Protein AF-A0A2E7UP61-F1 (afdb_monomer_lite)

pLDDT: mean 84.44, std 15.93, range [41.06, 97.19]

Sequence (171 aa):
MSDNSVEDAVLLALTLLEEGDAEAALGRLVELSALHAGNADLADAWAALGDSGSARASFGKAVLTALIPVARGWPDPRGRSTLMMALAELEVTHREVSWAAHWLKGALAADPADPRPWDLLELMLDVHPSLPVGRDTKKLLREIRQAKGELPIKDDDFSGFTMDSWSAEDS

Structure (mmCIF, N/CA/C/O backbone):
data_AF-A0A2E7UP61-F1
#
_entry.id   AF-A0A2E7UP61-F1
#
loop_
_atom_site.group_PDB
_atom_site.id
_atom_site.type_symbol
_atom_site.label_atom_id
_atom_site.label_alt_id
_atom_site.label_comp_id
_atom_site.label_asym_id
_atom_site.label_entity_id
_atom_site.label_seq_id
_atom_site.pdbx_PDB_ins_code
_atom_site.Cartn_x
_atom_site.Cartn_y
_atom_site.Cartn_z
_atom_site.occupancy
_atom_site.B_iso_or_equiv
_atom_site.auth_seq_id
_atom_site.auth_comp_id
_atom_site.auth_asym_id
_atom_site.auth_atom_id
_atom_site.pdbx_PDB_model_num
ATOM 1 N N . MET A 1 1 ? 5.226 -7.563 -34.537 1.00 41.06 1 MET A N 1
ATOM 2 C CA . MET A 1 1 ? 5.434 -6.855 -33.260 1.00 41.06 1 MET A CA 1
ATOM 3 C C . MET A 1 1 ? 4.609 -7.633 -32.265 1.00 41.06 1 MET A C 1
ATOM 5 O O . MET A 1 1 ? 3.406 -7.700 -32.465 1.00 41.06 1 MET A O 1
ATOM 9 N N . SER A 1 2 ? 5.249 -8.386 -31.374 1.00 45.50 2 SER A N 1
ATOM 10 C CA . SER A 1 2 ? 4.527 -9.146 -30.356 1.00 45.50 2 SER A CA 1
ATOM 11 C C . SER A 1 2 ? 3.786 -8.153 -29.468 1.00 45.50 2 SER A C 1
ATOM 13 O O . SER A 1 2 ? 4.398 -7.198 -28.988 1.00 45.50 2 SER A O 1
ATOM 15 N N . ASP A 1 3 ? 2.479 -8.349 -29.301 1.00 48.66 3 ASP A N 1
ATOM 16 C CA . ASP A 1 3 ? 1.754 -7.817 -28.151 1.00 48.66 3 ASP A CA 1
ATOM 17 C C . ASP A 1 3 ? 2.473 -8.363 -26.918 1.00 48.66 3 ASP A C 1
ATOM 19 O O . ASP A 1 3 ? 2.287 -9.522 -26.557 1.00 48.66 3 ASP A O 1
ATOM 23 N N . ASN A 1 4 ? 3.367 -7.576 -26.320 1.00 62.34 4 ASN A N 1
ATOM 24 C CA . ASN A 1 4 ? 3.794 -7.871 -24.962 1.00 62.34 4 ASN A CA 1
ATOM 25 C C . ASN A 1 4 ? 2.578 -7.569 -24.104 1.00 62.34 4 ASN A C 1
ATOM 27 O O . ASN A 1 4 ? 2.206 -6.403 -23.942 1.00 62.34 4 ASN A O 1
ATOM 31 N N . SER A 1 5 ? 1.925 -8.626 -23.634 1.00 86.69 5 SER A N 1
ATOM 32 C CA . SER A 1 5 ? 0.779 -8.487 -22.754 1.00 86.69 5 SER A CA 1
ATOM 33 C C . SER A 1 5 ? 1.202 -7.710 -21.502 1.00 86.69 5 SER A C 1
ATOM 35 O O . SER A 1 5 ? 2.369 -7.718 -21.096 1.00 86.69 5 SER A O 1
ATOM 37 N N . VAL A 1 6 ? 0.259 -6.992 -20.892 1.00 88.88 6 VAL A N 1
ATOM 38 C CA . VAL A 1 6 ? 0.510 -6.289 -19.624 1.00 88.88 6 VAL A CA 1
ATOM 39 C C . VAL A 1 6 ? 1.029 -7.269 -18.566 1.00 88.88 6 VAL A C 1
ATOM 41 O O . VAL A 1 6 ? 1.924 -6.918 -17.805 1.00 88.88 6 VAL A O 1
ATOM 44 N N . GLU A 1 7 ? 0.537 -8.507 -18.594 1.00 89.44 7 GLU A N 1
ATOM 45 C CA . GLU A 1 7 ? 0.974 -9.618 -17.746 1.00 89.44 7 GLU A CA 1
ATOM 46 C C . GLU A 1 7 ? 2.465 -9.938 -17.937 1.00 89.44 7 GLU A C 1
ATOM 48 O O . GLU A 1 7 ? 3.206 -9.960 -16.957 1.00 89.44 7 GLU A O 1
ATOM 53 N N . ASP A 1 8 ? 2.946 -10.086 -19.178 1.00 91.69 8 ASP A N 1
ATOM 54 C CA . ASP A 1 8 ? 4.374 -10.330 -19.453 1.00 91.69 8 ASP A CA 1
ATOM 55 C C . ASP A 1 8 ? 5.251 -9.171 -18.963 1.00 91.69 8 ASP A C 1
ATOM 57 O O . ASP A 1 8 ? 6.362 -9.362 -18.461 1.00 91.69 8 ASP A O 1
ATOM 61 N N . ALA A 1 9 ? 4.756 -7.939 -19.107 1.00 92.75 9 ALA A N 1
ATOM 62 C CA . ALA A 1 9 ? 5.476 -6.755 -18.665 1.00 92.75 9 ALA A CA 1
ATOM 63 C C . ALA A 1 9 ? 5.527 -6.630 -17.133 1.00 92.75 9 ALA A C 1
ATOM 65 O O . ALA A 1 9 ? 6.545 -6.179 -16.603 1.00 92.75 9 ALA A O 1
ATOM 66 N N . VAL A 1 10 ? 4.459 -7.035 -16.438 1.00 94.00 10 VAL A N 1
ATOM 67 C CA . VAL A 1 10 ? 4.419 -7.146 -14.974 1.00 94.00 10 VAL A CA 1
ATOM 68 C C . VAL A 1 10 ? 5.354 -8.252 -14.501 1.00 94.00 10 VAL A C 1
ATOM 70 O O . VAL A 1 10 ? 6.156 -8.017 -13.600 1.00 94.00 10 VAL A O 1
ATOM 73 N N . LEU A 1 11 ? 5.316 -9.423 -15.141 1.00 94.31 11 LEU A N 1
ATOM 74 C CA . LEU A 1 11 ? 6.186 -10.544 -14.803 1.00 94.31 11 LEU A CA 1
ATOM 75 C C . LEU A 1 11 ? 7.660 -10.151 -14.918 1.00 94.31 11 LEU A C 1
ATOM 77 O O . LEU A 1 11 ? 8.433 -10.416 -14.006 1.00 94.31 11 LEU A O 1
ATOM 81 N N . LEU A 1 12 ? 8.033 -9.434 -15.981 1.00 94.19 12 LEU A N 1
ATOM 82 C CA . LEU A 1 12 ? 9.389 -8.913 -16.134 1.00 94.19 12 LEU A CA 1
ATOM 83 C C . LEU A 1 12 ? 9.789 -7.976 -14.982 1.00 94.19 12 LEU A C 1
ATOM 85 O O . LEU A 1 12 ? 10.911 -8.060 -14.490 1.00 94.19 12 LEU A O 1
ATOM 89 N N . ALA A 1 13 ? 8.892 -7.090 -14.539 1.00 93.69 13 ALA A N 1
ATOM 90 C CA . ALA A 1 13 ? 9.168 -6.209 -13.404 1.00 93.69 13 ALA A CA 1
ATOM 91 C C . ALA A 1 13 ? 9.386 -7.000 -12.101 1.00 93.69 13 ALA A C 1
ATOM 93 O O . ALA A 1 13 ? 10.263 -6.650 -11.312 1.00 93.69 13 ALA A O 1
ATOM 94 N N . LEU A 1 14 ? 8.631 -8.083 -11.897 1.00 93.81 14 LEU A N 1
ATOM 95 C CA . LEU A 1 14 ? 8.807 -8.983 -10.756 1.00 93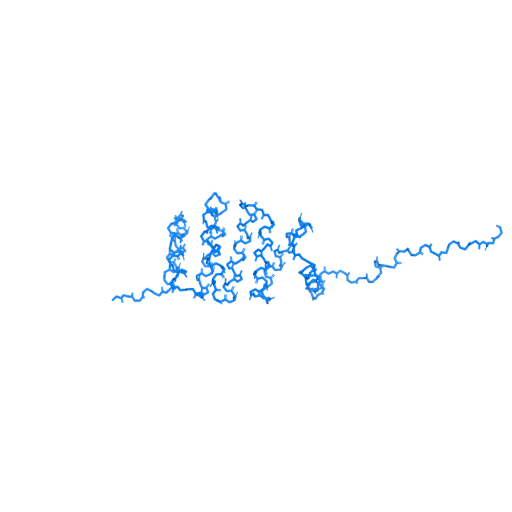.81 14 LEU A CA 1
ATOM 96 C C . LEU A 1 14 ? 10.118 -9.773 -10.843 1.00 93.81 14 LEU A C 1
ATOM 98 O O . LEU A 1 14 ? 10.820 -9.879 -9.844 1.00 93.81 14 LEU A O 1
ATOM 102 N N . THR A 1 15 ? 10.504 -10.252 -12.027 1.00 95.50 15 THR A N 1
ATOM 103 C CA . THR A 1 15 ? 11.801 -10.918 -12.227 1.00 95.50 15 THR A CA 1
ATOM 104 C C . THR A 1 15 ? 12.969 -9.986 -11.906 1.00 95.50 15 THR A C 1
ATOM 106 O O . THR A 1 15 ? 13.887 -10.389 -11.201 1.00 95.50 15 THR A O 1
ATOM 109 N N . LEU A 1 16 ? 12.914 -8.717 -12.332 1.00 94.00 16 LEU A N 1
ATOM 110 C CA . LEU A 1 16 ? 13.937 -7.723 -11.974 1.00 94.00 16 LEU A CA 1
ATOM 111 C C . LEU A 1 16 ? 14.057 -7.553 -10.454 1.00 94.00 16 LEU A C 1
ATOM 113 O O . LEU A 1 16 ? 15.161 -7.455 -9.920 1.00 94.00 16 LEU A O 1
ATOM 117 N N . LEU A 1 17 ? 12.927 -7.565 -9.743 1.00 92.00 17 LEU A N 1
ATOM 118 C CA . LEU A 1 17 ? 12.913 -7.497 -8.286 1.00 92.00 17 LEU A CA 1
ATOM 119 C C . LEU A 1 17 ? 13.550 -8.737 -7.640 1.00 92.00 17 LEU A C 1
ATOM 121 O O . LEU A 1 17 ? 14.334 -8.593 -6.701 1.00 92.00 17 LEU A O 1
ATOM 125 N N . GLU A 1 18 ? 13.243 -9.935 -8.142 1.00 90.62 18 GLU A N 1
ATOM 126 C CA . GLU A 1 18 ? 13.826 -11.203 -7.675 1.00 90.62 18 GLU A CA 1
ATOM 127 C C . GLU A 1 18 ? 15.341 -11.276 -7.916 1.00 90.62 18 GLU A C 1
ATOM 129 O O . GLU A 1 18 ? 16.083 -11.785 -7.074 1.00 90.62 18 GLU A O 1
ATOM 134 N N . GLU A 1 19 ? 15.813 -10.716 -9.029 1.00 93.38 19 GLU A N 1
ATOM 135 C CA . GLU A 1 19 ? 17.237 -10.610 -9.369 1.00 93.38 19 GLU A CA 1
ATOM 136 C C . GLU A 1 19 ? 17.972 -9.525 -8.558 1.00 93.38 19 GLU A C 1
ATOM 138 O O . GLU A 1 19 ? 19.201 -9.431 -8.603 1.00 93.38 19 GLU A O 1
ATOM 143 N N . GLY A 1 20 ? 17.240 -8.734 -7.767 1.00 89.94 20 GLY A N 1
ATOM 144 C CA . GLY A 1 20 ? 17.778 -7.684 -6.904 1.00 89.94 20 GLY A CA 1
ATOM 145 C C . GLY A 1 20 ? 17.887 -6.307 -7.563 1.00 89.94 20 GLY A C 1
ATOM 146 O O . GLY A 1 20 ? 18.365 -5.371 -6.918 1.00 89.94 20 GLY A O 1
ATOM 147 N N . ASP A 1 21 ? 17.411 -6.144 -8.798 1.00 94.94 21 ASP A N 1
ATOM 148 C CA . ASP A 1 21 ? 17.360 -4.863 -9.508 1.00 94.94 21 ASP A CA 1
ATOM 149 C C . ASP A 1 21 ? 16.041 -4.122 -9.230 1.00 94.94 21 ASP A C 1
ATOM 151 O O . ASP A 1 21 ? 15.158 -3.942 -10.076 1.00 94.94 21 ASP A O 1
ATOM 155 N N . ALA A 1 22 ? 15.896 -3.691 -7.976 1.00 93.25 22 ALA A N 1
ATOM 156 C CA . ALA A 1 22 ? 14.696 -3.003 -7.516 1.00 93.25 22 ALA A CA 1
ATOM 157 C C . ALA A 1 22 ? 14.494 -1.632 -8.197 1.00 93.25 22 ALA A C 1
ATOM 159 O O . ALA A 1 22 ? 13.357 -1.181 -8.342 1.00 93.25 22 ALA A O 1
ATOM 160 N N . GLU A 1 23 ? 15.571 -0.970 -8.635 1.00 94.81 23 GLU A N 1
ATOM 161 C CA . GLU A 1 23 ? 15.491 0.314 -9.342 1.00 94.81 23 GLU A CA 1
ATOM 162 C C . GLU A 1 23 ? 14.893 0.146 -10.742 1.00 94.81 23 GLU A C 1
ATOM 164 O O . GLU A 1 23 ? 13.980 0.897 -11.107 1.00 94.81 23 GLU A O 1
ATOM 169 N N . ALA A 1 24 ? 15.337 -0.862 -11.500 1.00 95.31 24 ALA A N 1
ATOM 170 C CA . ALA A 1 24 ? 14.745 -1.174 -12.796 1.00 95.31 24 ALA A CA 1
ATOM 171 C C . ALA A 1 24 ? 13.283 -1.621 -12.656 1.00 95.31 24 ALA A C 1
ATOM 173 O O . ALA A 1 24 ? 12.425 -1.161 -13.417 1.00 95.31 24 ALA A O 1
ATOM 174 N N . ALA A 1 25 ? 12.978 -2.450 -11.650 1.00 96.19 25 ALA A N 1
ATOM 175 C CA . ALA A 1 25 ? 11.608 -2.859 -11.344 1.00 96.19 25 ALA A CA 1
ATOM 176 C C . ALA A 1 25 ? 10.701 -1.645 -11.065 1.00 96.19 25 ALA A C 1
ATOM 178 O O . ALA A 1 25 ? 9.626 -1.523 -11.653 1.00 96.19 25 ALA A O 1
ATOM 179 N N . LEU A 1 26 ? 11.154 -0.701 -10.231 1.00 97.12 26 LEU A N 1
ATOM 180 C CA . LEU A 1 26 ? 10.417 0.528 -9.927 1.00 97.12 26 LEU A CA 1
ATOM 181 C C . LEU A 1 26 ? 10.167 1.376 -11.179 1.00 97.12 26 LEU A C 1
ATOM 183 O O . LEU A 1 26 ? 9.033 1.795 -11.415 1.00 97.12 26 LEU A O 1
ATOM 187 N N . GLY A 1 27 ? 11.206 1.617 -11.986 1.00 96.19 27 GLY A N 1
ATOM 188 C CA . GLY A 1 27 ? 11.072 2.367 -13.236 1.00 96.19 27 GLY A CA 1
ATOM 189 C C . GLY A 1 27 ? 10.030 1.736 -14.158 1.00 96.19 27 GLY A C 1
ATOM 190 O O . GLY A 1 27 ? 9.150 2.425 -14.679 1.00 96.19 27 GLY A O 1
ATOM 191 N N . ARG A 1 28 ? 10.058 0.405 -14.269 1.00 95.69 28 ARG A N 1
ATOM 192 C CA . ARG A 1 28 ? 9.115 -0.346 -15.093 1.00 95.69 28 ARG A CA 1
ATOM 193 C C . ARG A 1 28 ? 7.679 -0.243 -14.589 1.00 95.69 28 ARG A C 1
ATOM 195 O O . ARG A 1 28 ? 6.774 -0.005 -15.388 1.00 95.69 28 ARG A O 1
ATOM 202 N N . LEU A 1 29 ? 7.457 -0.392 -13.285 1.00 96.81 29 LEU A N 1
ATOM 203 C CA . LEU A 1 29 ? 6.118 -0.278 -12.705 1.00 96.81 29 LEU A CA 1
ATOM 204 C C . LEU A 1 29 ? 5.535 1.128 -12.878 1.00 96.81 29 LEU A C 1
ATOM 206 O O . LEU A 1 29 ? 4.353 1.252 -13.194 1.00 96.81 29 LEU A O 1
ATOM 210 N N . VAL A 1 30 ? 6.348 2.182 -12.753 1.00 96.25 30 VAL A N 1
ATOM 211 C CA . VAL A 1 30 ? 5.909 3.567 -13.006 1.00 96.25 30 VAL A CA 1
ATOM 212 C C . VAL A 1 30 ? 5.424 3.744 -14.446 1.00 96.25 30 VAL A C 1
ATOM 214 O O . VAL A 1 30 ? 4.341 4.292 -14.665 1.00 96.25 30 VAL A O 1
ATOM 217 N N . GLU A 1 31 ? 6.187 3.257 -15.426 1.00 95.25 31 GLU A N 1
ATOM 218 C CA . GLU A 1 31 ? 5.801 3.315 -16.841 1.00 95.25 31 GLU A CA 1
ATOM 219 C C . GLU A 1 31 ? 4.504 2.548 -17.110 1.00 95.25 31 GLU A C 1
ATOM 221 O O . GLU A 1 31 ? 3.579 3.074 -17.733 1.00 95.25 31 GLU A O 1
ATOM 226 N N . LEU A 1 32 ? 4.415 1.312 -16.613 1.00 95.06 32 LEU A N 1
ATOM 227 C CA . LEU A 1 32 ? 3.248 0.462 -16.825 1.00 95.06 32 LEU A CA 1
ATOM 228 C C . LEU A 1 32 ? 1.998 1.062 -16.175 1.00 95.06 32 LEU A C 1
ATOM 230 O O . LEU A 1 32 ? 0.932 1.054 -16.787 1.00 95.06 32 LEU A O 1
ATOM 234 N N . SER A 1 33 ? 2.117 1.642 -14.979 1.00 95.06 33 SER A N 1
ATOM 235 C CA . SER A 1 33 ? 0.999 2.295 -14.290 1.00 95.06 33 SER A CA 1
ATOM 236 C C . SER A 1 33 ? 0.453 3.508 -15.038 1.00 95.06 33 SER A C 1
ATOM 238 O O . SER A 1 33 ? -0.747 3.765 -14.968 1.00 95.06 33 SER A O 1
ATOM 240 N N . ALA A 1 34 ? 1.297 4.237 -15.772 1.00 92.25 34 ALA A N 1
ATOM 241 C CA . ALA A 1 34 ? 0.846 5.351 -16.602 1.00 92.25 34 ALA A CA 1
ATOM 242 C C . ALA A 1 34 ? 0.024 4.885 -17.819 1.00 92.25 34 ALA A C 1
ATOM 244 O O . ALA A 1 34 ? -0.860 5.608 -18.278 1.00 92.25 34 ALA A O 1
ATOM 245 N N . LEU A 1 35 ? 0.305 3.685 -18.334 1.00 92.19 35 LEU A N 1
ATOM 246 C CA . LEU A 1 35 ? -0.316 3.133 -19.543 1.00 92.19 35 LEU A CA 1
ATOM 247 C C . LEU A 1 35 ? -1.530 2.241 -19.250 1.00 92.19 35 LEU A C 1
ATOM 249 O O . LEU A 1 35 ? -2.459 2.175 -20.053 1.00 92.19 35 LEU A O 1
ATOM 253 N N . HIS A 1 36 ? -1.525 1.560 -18.105 1.00 92.44 36 HIS A N 1
ATOM 254 C CA . HIS A 1 36 ? -2.468 0.493 -17.767 1.00 92.44 36 HIS A CA 1
ATOM 255 C C . HIS A 1 36 ? -3.074 0.683 -16.372 1.00 92.44 36 HIS A C 1
ATOM 257 O O . HIS A 1 36 ? -3.215 -0.264 -15.594 1.00 92.44 36 HIS A O 1
ATOM 263 N N . ALA A 1 37 ? -3.438 1.925 -16.046 1.00 88.75 37 ALA A N 1
ATOM 264 C CA . ALA A 1 37 ? -4.118 2.240 -14.797 1.00 88.75 37 ALA A CA 1
ATOM 265 C C . ALA A 1 37 ? -5.395 1.395 -14.639 1.00 88.75 37 ALA A C 1
ATOM 267 O O . ALA A 1 37 ? -6.239 1.346 -15.533 1.00 88.75 37 ALA A O 1
ATOM 268 N N . GLY A 1 38 ? -5.545 0.749 -13.482 1.00 89.12 38 GLY A N 1
ATOM 269 C CA . GLY A 1 38 ? -6.690 -0.112 -13.168 1.00 89.12 38 GLY A CA 1
ATOM 270 C C . GLY A 1 38 ? -6.454 -1.609 -13.357 1.00 89.12 38 GLY A C 1
ATOM 271 O O . GLY A 1 38 ? -7.326 -2.388 -12.990 1.00 89.12 38 GLY A O 1
ATOM 272 N N . ASN A 1 39 ? -5.303 -2.034 -13.882 1.00 93.19 39 ASN A N 1
ATOM 273 C CA . ASN A 1 39 ? -4.967 -3.455 -13.972 1.00 93.19 39 ASN A CA 1
ATOM 274 C C . ASN A 1 39 ? -4.607 -4.040 -12.585 1.00 93.19 39 ASN A C 1
ATOM 276 O O . ASN A 1 39 ? -3.731 -3.526 -11.894 1.00 93.19 39 ASN A O 1
ATOM 280 N N . ALA A 1 40 ? -5.275 -5.116 -12.167 1.00 89.69 40 ALA A N 1
ATOM 281 C CA . ALA A 1 40 ? -5.080 -5.687 -10.832 1.00 89.69 40 ALA A CA 1
ATOM 282 C C . ALA A 1 40 ? -3.654 -6.224 -10.603 1.00 89.69 40 ALA A C 1
ATOM 284 O O . ALA A 1 40 ? -3.081 -5.972 -9.545 1.00 89.69 40 ALA A O 1
ATOM 285 N N . ASP A 1 41 ? -3.050 -6.863 -11.607 1.00 92.19 41 ASP A N 1
ATOM 286 C CA . ASP A 1 41 ? -1.705 -7.443 -11.501 1.00 92.19 41 ASP A CA 1
ATOM 287 C C . ASP A 1 41 ? -0.633 -6.362 -11.309 1.00 92.19 41 ASP A C 1
ATOM 289 O O . ASP A 1 41 ? 0.329 -6.557 -10.569 1.00 92.19 41 ASP A O 1
ATOM 293 N N . LEU A 1 42 ? -0.821 -5.175 -11.902 1.00 95.44 42 LEU A N 1
ATOM 294 C CA . LEU A 1 42 ? 0.038 -4.021 -11.624 1.00 95.44 42 LEU A CA 1
ATOM 295 C C . LEU A 1 42 ? -0.048 -3.581 -10.160 1.00 95.44 42 LEU A C 1
ATOM 297 O O . LEU A 1 42 ? 0.969 -3.201 -9.579 1.00 95.44 42 LEU A O 1
ATOM 301 N N . ALA A 1 43 ? -1.246 -3.588 -9.573 1.00 95.25 43 ALA A N 1
ATOM 302 C CA . ALA A 1 43 ? -1.416 -3.210 -8.175 1.00 95.25 43 ALA A CA 1
ATOM 303 C C . ALA A 1 43 ? -0.734 -4.218 -7.240 1.00 95.25 43 ALA A C 1
ATOM 305 O O . ALA A 1 43 ? -0.039 -3.819 -6.304 1.00 95.25 43 ALA A O 1
ATOM 306 N N . ASP A 1 44 ? -0.871 -5.508 -7.540 1.00 95.19 44 ASP A N 1
ATOM 307 C CA . ASP A 1 44 ? -0.223 -6.579 -6.786 1.00 95.19 44 ASP A CA 1
ATOM 308 C C . ASP A 1 44 ? 1.311 -6.538 -6.951 1.00 95.19 44 ASP A C 1
ATOM 310 O O . ASP A 1 44 ? 2.043 -6.734 -5.981 1.00 95.19 44 ASP A O 1
ATOM 314 N N . ALA A 1 45 ? 1.826 -6.166 -8.128 1.00 95.88 45 ALA A N 1
ATOM 315 C CA . ALA A 1 45 ? 3.263 -5.993 -8.345 1.00 95.88 45 ALA A CA 1
ATOM 316 C C . ALA A 1 45 ? 3.857 -4.799 -7.579 1.00 95.88 45 ALA A C 1
ATOM 318 O O . ALA A 1 45 ? 4.964 -4.889 -7.044 1.00 95.88 45 ALA A O 1
ATOM 319 N N . TRP A 1 46 ? 3.118 -3.691 -7.463 1.00 96.94 46 TRP A N 1
ATOM 320 C CA . TRP A 1 46 ? 3.501 -2.582 -6.582 1.00 96.94 46 TRP A CA 1
ATOM 321 C C . TRP A 1 46 ? 3.537 -2.997 -5.111 1.00 96.94 46 TRP A C 1
ATOM 323 O O . TRP A 1 46 ? 4.450 -2.589 -4.391 1.00 96.94 46 TRP A O 1
ATOM 333 N N . ALA A 1 47 ? 2.576 -3.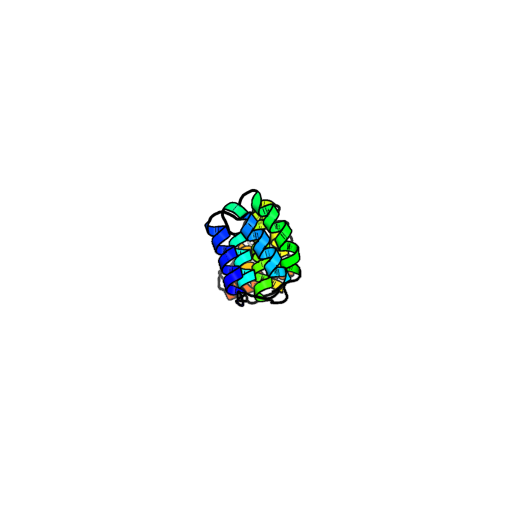811 -4.668 1.00 95.06 47 ALA A N 1
ATOM 334 C CA . ALA A 1 47 ? 2.580 -4.354 -3.313 1.00 95.06 47 ALA A CA 1
ATOM 335 C C . ALA A 1 47 ? 3.796 -5.265 -3.077 1.00 95.06 47 ALA A C 1
ATOM 337 O O . ALA A 1 47 ? 4.497 -5.094 -2.081 1.00 95.06 47 ALA A O 1
ATOM 338 N N . ALA A 1 48 ? 4.120 -6.147 -4.028 1.00 95.00 48 ALA A N 1
ATOM 339 C CA . ALA A 1 48 ? 5.311 -6.995 -3.963 1.00 95.00 48 ALA A CA 1
ATOM 340 C C . ALA A 1 48 ? 6.614 -6.176 -3.902 1.00 95.00 48 ALA A C 1
ATOM 342 O O . ALA A 1 48 ? 7.505 -6.476 -3.104 1.00 95.00 48 ALA A O 1
ATOM 343 N N . LEU A 1 49 ? 6.716 -5.097 -4.689 1.00 95.56 49 LEU A N 1
ATOM 344 C CA . LEU A 1 49 ? 7.848 -4.173 -4.609 1.00 95.56 49 LEU A CA 1
ATOM 345 C C . LEU A 1 49 ? 7.939 -3.516 -3.227 1.00 95.56 49 LEU A C 1
ATOM 347 O O . LEU A 1 49 ? 9.036 -3.426 -2.677 1.00 95.56 49 LEU A O 1
ATOM 351 N N . GLY A 1 50 ? 6.809 -3.084 -2.663 1.00 93.44 50 GLY A N 1
ATOM 352 C CA . GLY A 1 50 ? 6.731 -2.469 -1.337 1.00 93.44 50 GLY A CA 1
ATOM 353 C C . GLY A 1 50 ? 7.151 -3.395 -0.190 1.00 93.44 50 GLY A C 1
ATOM 354 O O . GLY A 1 50 ? 7.805 -2.934 0.743 1.00 93.44 50 GLY A O 1
ATOM 355 N N . ASP A 1 51 ? 6.848 -4.692 -0.283 1.00 91.62 51 ASP A N 1
ATOM 356 C CA . ASP A 1 51 ? 7.218 -5.691 0.734 1.00 91.62 51 ASP A CA 1
ATOM 357 C C . ASP A 1 51 ? 8.662 -6.220 0.582 1.00 91.62 51 ASP A C 1
ATOM 359 O O . ASP A 1 51 ? 9.223 -6.857 1.481 1.00 91.62 51 ASP A O 1
ATOM 363 N N . SER A 1 52 ? 9.311 -5.929 -0.549 1.00 91.94 52 SER A N 1
ATOM 364 C CA . SER A 1 52 ? 10.657 -6.423 -0.836 1.00 91.94 52 SER A CA 1
ATOM 365 C C . SER A 1 52 ? 11.695 -6.016 0.220 1.00 91.94 52 SER A C 1
ATOM 367 O O . SER A 1 52 ? 11.638 -4.943 0.828 1.00 91.94 52 SER A O 1
ATOM 369 N N . GLY A 1 53 ? 12.727 -6.850 0.397 1.00 88.31 53 GLY A N 1
ATOM 370 C CA . GLY A 1 53 ? 13.834 -6.546 1.312 1.00 88.31 53 GLY A CA 1
ATOM 371 C C . GLY A 1 53 ? 14.510 -5.203 1.005 1.00 88.31 53 GLY A C 1
ATOM 372 O O . GLY A 1 53 ? 14.835 -4.452 1.925 1.00 88.31 53 GLY A O 1
ATOM 373 N N . SER A 1 54 ? 14.643 -4.859 -0.279 1.00 88.56 54 SER A N 1
ATOM 374 C CA . SER A 1 54 ? 15.159 -3.564 -0.732 1.00 88.56 54 SER A CA 1
ATOM 375 C C . SER A 1 54 ? 14.262 -2.411 -0.285 1.00 88.56 54 SER A C 1
ATOM 377 O O . SER A 1 54 ? 14.756 -1.413 0.242 1.00 88.56 54 SER A O 1
ATOM 379 N N . ALA A 1 55 ? 12.943 -2.553 -0.421 1.00 89.75 55 ALA A N 1
ATOM 380 C CA . ALA A 1 55 ? 11.994 -1.536 0.012 1.00 89.75 55 ALA A CA 1
ATOM 381 C C . ALA A 1 55 ? 11.938 -1.369 1.533 1.00 89.75 55 ALA A C 1
ATOM 383 O O . ALA A 1 55 ? 11.586 -0.293 1.991 1.00 89.75 55 ALA A O 1
ATOM 384 N N . ARG A 1 56 ? 12.357 -2.350 2.339 1.00 87.81 56 ARG A N 1
ATOM 385 C CA . ARG A 1 56 ? 12.513 -2.177 3.799 1.00 87.81 56 ARG A CA 1
ATOM 386 C C . ARG A 1 56 ? 13.751 -1.355 4.187 1.00 87.81 56 ARG A C 1
ATOM 388 O O . ARG A 1 56 ? 13.838 -0.878 5.316 1.00 87.81 56 ARG A O 1
ATOM 395 N N . ALA A 1 57 ? 14.693 -1.155 3.265 1.00 88.56 57 ALA A N 1
ATOM 396 C CA . ALA A 1 57 ? 15.869 -0.302 3.440 1.00 88.56 57 ALA A CA 1
ATOM 397 C C . ALA A 1 57 ? 15.631 1.123 2.893 1.00 88.56 57 ALA A C 1
ATOM 399 O O . ALA A 1 57 ? 14.504 1.538 2.641 1.00 88.56 57 ALA A O 1
ATOM 400 N N . SER A 1 58 ? 16.693 1.911 2.685 1.00 85.31 58 SER A N 1
ATOM 401 C CA . SER A 1 58 ? 16.586 3.306 2.214 1.00 85.31 58 SER A CA 1
ATOM 402 C C . SER A 1 58 ? 15.831 3.469 0.888 1.00 85.31 58 SER A C 1
ATOM 404 O O . SER A 1 58 ? 15.230 4.524 0.661 1.00 85.31 58 SER A O 1
ATOM 406 N N . PHE A 1 59 ? 15.825 2.435 0.041 1.00 91.38 59 PHE A N 1
ATOM 407 C CA . PHE A 1 59 ? 15.119 2.416 -1.238 1.00 91.38 59 PHE A CA 1
ATOM 408 C C . PHE A 1 59 ? 13.594 2.550 -1.086 1.00 91.38 59 PHE A C 1
ATOM 410 O O . PHE A 1 59 ? 12.947 3.145 -1.947 1.00 91.38 59 PHE A O 1
ATOM 417 N N . GLY A 1 60 ? 13.011 2.136 0.045 1.00 90.12 60 GLY A N 1
ATOM 418 C CA . GLY A 1 60 ? 11.572 2.282 0.295 1.00 90.12 60 GLY A CA 1
ATOM 419 C C . GLY A 1 60 ? 11.053 3.717 0.210 1.00 90.12 60 GLY A C 1
ATOM 420 O O . GLY A 1 60 ? 9.909 3.942 -0.177 1.00 90.12 60 GLY A O 1
ATOM 421 N N . LYS A 1 61 ? 11.901 4.722 0.473 1.00 92.94 61 LYS A N 1
ATOM 422 C CA . LYS A 1 61 ? 11.539 6.141 0.292 1.00 92.94 61 LYS A CA 1
ATOM 423 C C . LYS A 1 61 ? 11.319 6.512 -1.177 1.00 92.94 61 LYS A C 1
ATOM 425 O O . LYS A 1 61 ? 10.462 7.349 -1.471 1.00 92.94 61 LYS A O 1
ATOM 430 N N . ALA A 1 62 ? 12.071 5.899 -2.092 1.00 94.50 62 ALA A N 1
ATOM 431 C CA . ALA A 1 62 ? 11.884 6.088 -3.528 1.00 94.50 62 ALA A CA 1
ATOM 432 C C . ALA A 1 62 ? 10.573 5.438 -3.989 1.00 94.50 62 ALA A C 1
ATOM 434 O O . ALA A 1 62 ? 9.776 6.093 -4.663 1.00 94.50 62 ALA A O 1
ATOM 435 N N . VAL A 1 63 ? 10.305 4.209 -3.528 1.00 95.94 63 VAL A N 1
ATOM 436 C CA . VAL A 1 63 ? 9.043 3.495 -3.783 1.00 95.94 63 VAL A CA 1
ATOM 437 C C . VAL A 1 63 ? 7.845 4.306 -3.282 1.00 95.94 63 VAL A C 1
ATOM 439 O O . VAL A 1 63 ? 6.933 4.571 -4.057 1.00 95.94 63 VAL A O 1
ATOM 442 N N . LEU A 1 64 ? 7.880 4.795 -2.034 1.00 94.81 64 LEU A N 1
ATOM 443 C CA . LEU A 1 64 ? 6.851 5.681 -1.470 1.00 94.81 64 LEU A CA 1
ATOM 444 C C . LEU A 1 64 ? 6.572 6.885 -2.371 1.00 94.81 64 LEU A C 1
ATOM 446 O O . LEU A 1 64 ? 5.426 7.159 -2.724 1.00 94.81 64 LEU A O 1
ATOM 450 N N . THR A 1 65 ? 7.627 7.607 -2.748 1.00 95.25 65 THR A N 1
ATOM 451 C CA . THR A 1 65 ? 7.506 8.831 -3.549 1.00 95.25 65 THR A CA 1
ATOM 452 C C . THR A 1 65 ? 6.845 8.553 -4.899 1.00 95.25 65 THR A C 1
ATOM 454 O O . THR A 1 65 ? 5.997 9.331 -5.337 1.00 95.25 65 THR A O 1
ATOM 457 N N . ALA A 1 66 ? 7.201 7.438 -5.538 1.00 96.56 66 ALA A N 1
ATOM 458 C CA . ALA A 1 66 ? 6.647 7.039 -6.824 1.00 96.56 66 ALA A CA 1
ATOM 459 C C . ALA A 1 66 ? 5.208 6.505 -6.719 1.00 96.56 66 ALA A C 1
ATOM 461 O O . ALA A 1 66 ? 4.381 6.796 -7.582 1.00 96.56 66 ALA A O 1
ATOM 462 N N . LEU A 1 67 ? 4.887 5.768 -5.654 1.00 96.62 67 LEU A N 1
ATOM 463 C CA . LEU A 1 67 ? 3.597 5.102 -5.488 1.00 96.62 67 LEU A CA 1
ATOM 464 C C . LEU A 1 67 ? 2.461 6.068 -5.105 1.00 96.62 67 LEU A C 1
ATOM 466 O O . LEU A 1 67 ? 1.321 5.874 -5.525 1.00 96.62 67 LEU A O 1
ATOM 470 N N . ILE A 1 68 ? 2.747 7.141 -4.356 1.00 95.44 68 ILE A N 1
ATOM 471 C CA . ILE A 1 68 ? 1.742 8.136 -3.926 1.00 95.44 68 ILE A CA 1
ATOM 472 C C . ILE A 1 68 ? 0.838 8.638 -5.071 1.00 95.44 68 ILE A C 1
ATOM 474 O O . ILE A 1 68 ? -0.389 8.588 -4.919 1.00 95.44 68 ILE A O 1
ATOM 478 N N . PRO A 1 69 ? 1.371 9.163 -6.194 1.00 95.19 69 PRO A N 1
ATOM 479 C CA . PRO A 1 69 ? 0.526 9.633 -7.290 1.00 95.19 69 PRO A CA 1
ATOM 480 C C . PRO A 1 69 ? -0.251 8.497 -7.968 1.00 95.19 69 PRO A C 1
ATOM 482 O O . PRO A 1 69 ? -1.403 8.708 -8.346 1.00 95.19 69 PRO A O 1
ATOM 485 N N . VAL A 1 70 ? 0.332 7.297 -8.066 1.00 94.94 70 VAL A N 1
ATOM 486 C CA . VAL A 1 70 ? -0.306 6.120 -8.679 1.00 94.94 70 VAL A CA 1
ATOM 487 C C . VAL A 1 70 ? -1.522 5.680 -7.863 1.00 94.94 70 VAL A C 1
ATOM 489 O O . VAL A 1 70 ? -2.626 5.591 -8.399 1.00 94.94 70 VAL A O 1
ATOM 492 N N . ALA A 1 71 ? -1.357 5.497 -6.550 1.00 94.62 71 ALA A N 1
ATOM 493 C CA . ALA A 1 71 ? -2.428 5.055 -5.659 1.00 94.62 71 ALA A CA 1
ATOM 494 C C . ALA A 1 71 ? -3.613 6.035 -5.631 1.00 94.62 71 ALA A C 1
ATOM 496 O O . ALA A 1 71 ? -4.770 5.621 -5.619 1.00 94.62 71 ALA A O 1
ATOM 497 N N . ARG A 1 72 ? -3.349 7.349 -5.659 1.00 92.19 72 ARG A N 1
ATOM 498 C CA . ARG A 1 72 ? -4.403 8.382 -5.658 1.00 92.19 72 ARG A CA 1
ATOM 499 C C . ARG A 1 72 ? -5.247 8.383 -6.931 1.00 92.19 72 ARG A C 1
ATOM 501 O O . ARG A 1 72 ? -6.430 8.705 -6.862 1.00 92.19 72 ARG A O 1
ATOM 508 N N . GLY A 1 73 ? -4.634 8.073 -8.071 1.00 90.94 73 GLY A N 1
ATOM 509 C CA . GLY A 1 73 ? -5.286 8.082 -9.381 1.00 90.94 73 GLY A CA 1
ATOM 510 C C . GLY A 1 73 ? -5.858 6.733 -9.816 1.00 90.94 73 GLY A C 1
ATOM 511 O O . GLY A 1 73 ? -6.500 6.672 -10.862 1.00 90.94 73 GLY A O 1
ATOM 512 N N . TRP A 1 74 ? -5.629 5.658 -9.056 1.00 95.19 74 TRP A N 1
ATOM 513 C CA . TRP A 1 74 ? -5.951 4.304 -9.502 1.00 95.19 74 TRP A CA 1
ATOM 514 C C . TRP A 1 74 ? -7.460 4.103 -9.664 1.00 95.19 74 TRP A C 1
ATOM 516 O O . TRP A 1 74 ? -8.171 4.271 -8.680 1.00 95.19 74 TRP A O 1
ATOM 526 N N . PRO A 1 75 ? -8.004 3.760 -10.843 1.00 93.88 75 PRO A N 1
ATOM 527 C CA . PRO A 1 75 ? -9.453 3.760 -11.061 1.00 93.88 75 PRO A CA 1
ATOM 528 C C . PRO A 1 75 ? -10.171 2.581 -10.389 1.00 93.88 75 PRO A C 1
ATOM 530 O O . PRO A 1 75 ? -11.276 2.769 -9.880 1.00 93.88 75 PRO A O 1
ATOM 533 N N . ASP A 1 76 ? -9.541 1.406 -10.352 1.00 93.31 76 ASP A N 1
ATOM 534 C CA . ASP A 1 76 ? -10.123 0.184 -9.790 1.00 93.31 76 ASP A CA 1
ATOM 535 C C . ASP A 1 76 ? -10.138 0.209 -8.245 1.00 93.31 76 ASP A C 1
ATOM 537 O O . ASP A 1 76 ? -9.085 0.448 -7.647 1.00 93.31 76 ASP A O 1
ATOM 541 N N . PRO A 1 77 ? -11.282 -0.034 -7.574 1.00 93.31 77 PRO A N 1
ATOM 542 C CA . PRO A 1 77 ? -11.379 0.032 -6.114 1.00 93.31 77 PRO A CA 1
ATOM 543 C C . PRO A 1 77 ? -10.473 -0.959 -5.371 1.00 93.31 77 PRO A C 1
ATOM 545 O O . PRO A 1 77 ? -9.774 -0.556 -4.439 1.00 93.31 77 PRO A O 1
ATOM 548 N N . ARG A 1 78 ? -10.430 -2.226 -5.807 1.00 94.12 78 ARG A N 1
ATOM 549 C CA . ARG A 1 78 ? -9.615 -3.271 -5.168 1.00 94.12 78 ARG A CA 1
ATOM 550 C C . ARG A 1 78 ? -8.132 -2.951 -5.310 1.00 94.12 78 ARG A C 1
ATOM 552 O O . ARG A 1 78 ? -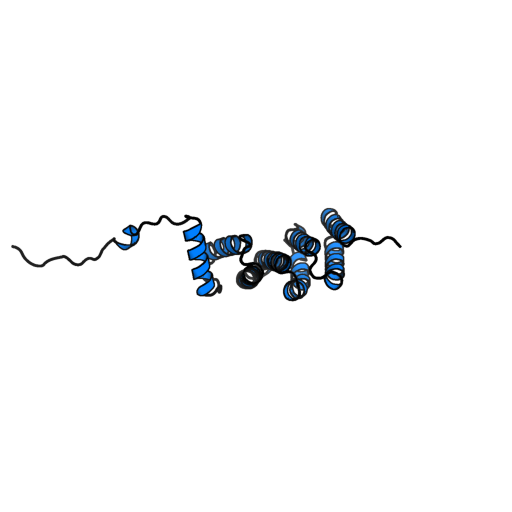7.408 -2.918 -4.319 1.00 94.12 78 ARG A O 1
ATOM 559 N N . GLY A 1 79 ? -7.684 -2.662 -6.530 1.00 94.81 79 GLY A N 1
ATOM 560 C CA . GLY A 1 79 ? -6.308 -2.263 -6.800 1.00 94.81 79 GLY A CA 1
ATOM 561 C C . GLY A 1 79 ? -5.926 -1.005 -6.022 1.00 94.81 79 GLY A C 1
ATOM 562 O O . GLY A 1 79 ? -4.855 -0.954 -5.426 1.00 94.81 79 GLY A O 1
ATOM 563 N N . ARG A 1 80 ? -6.825 -0.017 -5.926 1.00 95.81 80 ARG A N 1
ATOM 564 C CA . ARG A 1 80 ? -6.595 1.195 -5.127 1.00 95.81 80 ARG A CA 1
ATOM 565 C C . ARG A 1 80 ? -6.400 0.864 -3.647 1.00 95.81 80 ARG A C 1
ATOM 567 O O . ARG A 1 80 ? -5.480 1.411 -3.042 1.00 95.81 80 ARG A O 1
ATOM 574 N N . SER A 1 81 ? -7.223 -0.024 -3.085 1.00 95.62 81 SER A N 1
ATOM 575 C CA . SER A 1 81 ? -7.058 -0.513 -1.711 1.00 95.62 81 SER A CA 1
ATOM 576 C C . SER A 1 81 ? -5.691 -1.176 -1.516 1.00 95.62 81 SER A C 1
ATOM 578 O O . SER A 1 81 ? -4.937 -0.758 -0.637 1.00 95.62 81 SER A O 1
ATOM 580 N N . THR A 1 82 ? -5.311 -2.107 -2.401 1.00 96.38 82 THR A N 1
ATOM 581 C CA . THR A 1 82 ? -3.996 -2.773 -2.378 1.00 96.38 82 THR A CA 1
ATOM 582 C C . THR A 1 82 ? -2.837 -1.768 -2.408 1.00 96.38 82 THR A C 1
ATOM 584 O O . THR A 1 82 ? -1.932 -1.841 -1.577 1.00 96.38 82 THR A O 1
ATOM 587 N N . LEU A 1 83 ? -2.869 -0.782 -3.309 1.00 97.00 83 LEU A N 1
ATOM 588 C CA . LEU A 1 83 ? -1.821 0.240 -3.402 1.00 97.00 83 LEU A CA 1
ATOM 589 C C . LEU A 1 83 ? -1.751 1.123 -2.145 1.00 97.00 83 LEU A C 1
ATOM 591 O O . LEU A 1 83 ? -0.667 1.494 -1.697 1.00 97.00 83 LEU A O 1
ATOM 595 N N . MET A 1 84 ? -2.901 1.475 -1.565 1.00 97.19 84 MET A N 1
ATOM 596 C CA . MET A 1 84 ? -2.963 2.266 -0.334 1.00 97.19 84 MET A CA 1
ATOM 597 C C . MET A 1 84 ? -2.500 1.473 0.893 1.00 97.19 84 MET A C 1
ATOM 599 O O . MET A 1 84 ? -1.876 2.052 1.779 1.00 97.19 84 MET A O 1
ATOM 603 N N . MET A 1 85 ? -2.731 0.161 0.937 1.00 95.31 85 MET A N 1
ATOM 604 C CA . MET A 1 85 ? -2.122 -0.708 1.945 1.00 95.31 85 MET A CA 1
ATOM 605 C C . MET A 1 85 ? -0.599 -0.740 1.817 1.00 95.31 85 MET A C 1
ATOM 607 O O . MET A 1 85 ? 0.089 -0.506 2.807 1.00 95.31 85 MET A O 1
ATOM 611 N N . ALA A 1 86 ? -0.073 -0.935 0.604 1.00 95.50 86 ALA A N 1
ATOM 612 C CA . ALA A 1 86 ? 1.370 -0.925 0.370 1.00 95.50 86 ALA A CA 1
ATOM 613 C C . ALA A 1 86 ? 2.005 0.414 0.798 1.00 95.50 86 ALA A C 1
ATOM 615 O O . ALA A 1 86 ? 3.062 0.439 1.429 1.00 95.50 86 ALA A O 1
ATOM 616 N N . LEU A 1 87 ? 1.329 1.543 0.539 1.00 96.19 87 LEU A N 1
ATOM 617 C CA . LEU A 1 87 ? 1.738 2.843 1.080 1.00 96.19 87 LEU A CA 1
ATOM 618 C C . LEU A 1 87 ? 1.736 2.855 2.608 1.00 96.19 87 LEU A C 1
ATOM 620 O O . LEU A 1 87 ? 2.690 3.348 3.200 1.00 96.19 87 LEU A O 1
ATOM 624 N N . ALA A 1 88 ? 0.693 2.335 3.254 1.00 94.31 88 ALA A N 1
ATOM 625 C CA . ALA A 1 88 ? 0.621 2.316 4.708 1.00 94.31 88 ALA A CA 1
ATOM 626 C C . ALA A 1 88 ? 1.794 1.550 5.334 1.00 94.31 88 ALA A C 1
ATOM 628 O O . ALA A 1 88 ? 2.453 2.075 6.229 1.00 94.31 88 ALA A O 1
ATOM 629 N N . GLU A 1 89 ? 2.096 0.356 4.833 1.00 92.62 89 GLU A N 1
ATOM 630 C CA . GLU A 1 89 ? 3.195 -0.486 5.322 1.00 92.62 89 GLU A CA 1
ATOM 631 C C . GLU A 1 89 ? 4.564 0.184 5.135 1.00 92.62 89 GLU A C 1
ATOM 633 O O . GLU A 1 89 ? 5.403 0.208 6.046 1.00 92.62 89 GLU A O 1
ATOM 638 N N . LEU A 1 90 ? 4.770 0.824 3.982 1.00 93.12 90 LEU A N 1
ATOM 639 C CA . LEU A 1 90 ? 5.978 1.597 3.726 1.00 93.12 90 LEU A CA 1
ATOM 640 C C . LEU A 1 90 ? 6.085 2.828 4.644 1.00 93.12 90 LEU A C 1
ATOM 642 O O . LEU A 1 90 ? 7.172 3.128 5.139 1.00 93.12 90 LEU A O 1
ATOM 646 N N . GLU A 1 91 ? 4.989 3.542 4.911 1.00 93.69 91 GLU A N 1
ATOM 647 C CA . GLU A 1 91 ? 4.987 4.702 5.814 1.00 93.69 91 GLU A CA 1
ATOM 648 C C . GLU A 1 91 ? 5.316 4.307 7.262 1.00 93.69 91 GLU A C 1
ATOM 650 O O . GLU A 1 91 ? 6.084 5.019 7.916 1.00 93.69 91 GLU A O 1
ATOM 655 N N . VAL A 1 92 ? 4.804 3.162 7.747 1.00 88.94 92 VAL A N 1
ATOM 656 C CA . VAL A 1 92 ? 5.175 2.606 9.067 1.00 88.94 92 VAL A CA 1
ATOM 657 C C . VAL A 1 92 ? 6.684 2.385 9.150 1.00 88.94 92 VAL A C 1
ATOM 659 O O . VAL A 1 92 ? 7.293 2.657 10.183 1.00 88.94 92 VAL A O 1
ATOM 662 N N . THR A 1 93 ? 7.288 1.917 8.058 1.00 87.81 93 THR A N 1
ATOM 663 C CA . THR A 1 93 ? 8.711 1.568 8.016 1.00 87.81 93 THR A CA 1
ATOM 664 C C . THR A 1 93 ? 9.617 2.795 7.882 1.00 87.81 93 THR A C 1
ATOM 666 O O . THR A 1 93 ? 10.679 2.854 8.502 1.00 87.81 93 THR A O 1
ATOM 669 N N . HIS A 1 94 ? 9.224 3.790 7.079 1.00 88.75 94 HIS A N 1
ATOM 670 C CA . HIS A 1 94 ? 10.149 4.836 6.607 1.00 88.75 94 HIS A CA 1
ATOM 671 C C . HIS A 1 94 ? 9.881 6.244 7.119 1.00 88.75 94 HIS A C 1
ATOM 673 O O . HIS A 1 94 ? 10.741 7.119 6.940 1.00 88.75 94 HIS A O 1
ATOM 679 N N . ARG A 1 95 ? 8.700 6.502 7.686 1.00 85.75 95 ARG A N 1
ATOM 680 C CA . ARG A 1 95 ? 8.289 7.840 8.129 1.00 85.75 95 ARG A CA 1
ATOM 681 C C . ARG A 1 95 ? 7.539 7.772 9.458 1.00 85.75 95 ARG A C 1
ATOM 683 O O . ARG A 1 95 ? 8.147 7.463 10.476 1.00 85.75 95 ARG A O 1
ATOM 690 N N . GLU A 1 96 ? 6.255 8.135 9.470 1.00 85.62 96 GLU A N 1
ATOM 691 C CA . GLU A 1 96 ? 5.441 8.217 10.677 1.00 85.62 96 GLU A CA 1
ATOM 692 C C . GLU A 1 96 ? 4.185 7.360 10.552 1.00 85.62 96 GLU A C 1
ATOM 694 O O . GLU A 1 96 ? 3.468 7.385 9.551 1.00 85.62 96 GLU A O 1
ATOM 699 N N . VAL A 1 97 ? 3.845 6.700 11.654 1.00 85.81 97 VAL A N 1
ATOM 700 C CA . VAL A 1 97 ? 2.649 5.861 11.808 1.00 85.81 97 VAL A CA 1
ATOM 701 C C . VAL A 1 97 ? 1.346 6.644 11.539 1.00 85.81 97 VAL A C 1
ATOM 703 O O . VAL A 1 97 ? 0.338 6.078 11.114 1.00 85.81 97 VAL A O 1
ATOM 706 N N . SER A 1 98 ? 1.355 7.968 11.728 1.00 86.50 98 SER A N 1
ATOM 707 C CA . SER A 1 98 ? 0.234 8.864 11.411 1.00 86.50 98 SER A CA 1
ATOM 708 C C . SER A 1 98 ? -0.108 8.877 9.910 1.00 86.50 98 SER A C 1
ATOM 710 O O . SER A 1 98 ? -1.290 8.893 9.550 1.00 86.50 98 SER A O 1
ATOM 712 N N . TRP A 1 99 ? 0.904 8.812 9.037 1.00 90.94 99 TRP A N 1
ATOM 713 C CA . TRP A 1 99 ? 0.736 8.724 7.585 1.00 90.94 99 TRP A CA 1
ATOM 714 C C . TRP A 1 99 ? 0.233 7.354 7.160 1.00 90.94 99 TRP A C 1
ATOM 716 O O . TRP A 1 99 ? -0.668 7.268 6.329 1.00 90.94 99 TRP A O 1
ATOM 726 N N . ALA A 1 100 ? 0.720 6.291 7.794 1.00 91.50 100 ALA A N 1
ATOM 727 C CA . ALA A 1 100 ? 0.185 4.957 7.565 1.00 91.50 100 ALA A CA 1
ATOM 728 C C . ALA A 1 100 ? -1.324 4.889 7.867 1.00 91.50 100 ALA A C 1
ATOM 730 O O . ALA A 1 100 ? -2.111 4.442 7.035 1.00 91.50 100 ALA A O 1
ATOM 731 N N . ALA A 1 101 ? -1.762 5.466 8.991 1.00 90.62 101 ALA A N 1
ATOM 732 C CA . ALA A 1 101 ? -3.182 5.564 9.330 1.00 90.62 101 ALA A CA 1
ATOM 733 C C . ALA A 1 101 ? -3.995 6.394 8.313 1.00 90.62 101 ALA A C 1
ATOM 735 O O . ALA A 1 101 ? -5.184 6.137 8.110 1.00 90.62 101 ALA A O 1
ATOM 736 N N . HIS A 1 102 ? -3.392 7.402 7.672 1.00 92.75 102 HIS A N 1
ATOM 737 C CA . HIS A 1 102 ? -4.038 8.141 6.585 1.00 92.75 102 HIS A CA 1
ATOM 738 C C . HIS A 1 102 ? -4.319 7.236 5.380 1.00 92.75 102 HIS A C 1
ATOM 740 O O . HIS A 1 102 ? -5.449 7.231 4.889 1.00 92.75 102 HIS A O 1
ATOM 746 N N . TRP A 1 103 ? -3.334 6.449 4.946 1.00 94.62 103 TRP A N 1
ATOM 747 C CA . TRP A 1 103 ? -3.488 5.556 3.799 1.00 94.62 103 TRP A CA 1
ATOM 748 C C . TRP A 1 103 ? -4.432 4.390 4.071 1.00 94.62 103 TRP A C 1
ATOM 750 O O . TRP A 1 103 ? -5.259 4.092 3.215 1.00 94.62 103 TRP A O 1
ATOM 760 N N . LEU A 1 104 ? -4.417 3.818 5.279 1.00 93.50 104 LEU A N 1
ATOM 761 C CA . LEU A 1 104 ? -5.373 2.771 5.656 1.00 93.50 104 LEU A CA 1
ATOM 762 C C . LEU A 1 104 ? -6.817 3.255 5.571 1.00 93.50 104 LEU A C 1
ATOM 764 O O . LEU A 1 104 ? -7.656 2.566 5.009 1.00 93.50 104 LEU A O 1
ATOM 768 N N . LYS A 1 105 ? -7.118 4.477 6.028 1.00 92.06 105 LYS A N 1
ATOM 769 C CA . LYS A 1 105 ? -8.461 5.058 5.837 1.00 92.06 105 LYS A CA 1
ATOM 770 C C . LYS A 1 105 ? -8.838 5.173 4.360 1.00 92.06 105 LYS A C 1
ATOM 772 O O . LYS A 1 105 ? -9.997 4.972 4.015 1.00 92.06 105 LYS A O 1
ATOM 777 N N . GLY A 1 106 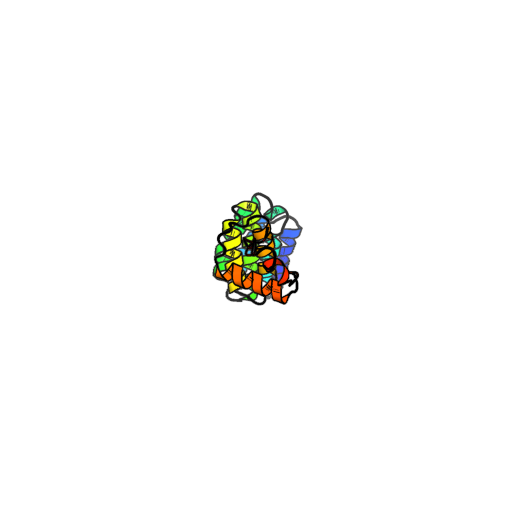? -7.874 5.510 3.505 1.00 91.94 106 GLY A N 1
ATOM 778 C CA . GLY A 1 106 ? -8.066 5.521 2.059 1.00 91.94 106 GLY A CA 1
ATOM 779 C C . GLY A 1 106 ? -8.386 4.129 1.510 1.00 91.94 106 GLY A C 1
ATOM 780 O O . GLY A 1 106 ? -9.352 3.992 0.765 1.00 91.94 106 GLY A O 1
ATOM 781 N N . ALA A 1 107 ? -7.628 3.110 1.925 1.00 93.69 107 ALA A N 1
ATOM 782 C CA . ALA A 1 107 ? -7.835 1.722 1.517 1.00 93.69 107 ALA A CA 1
ATOM 783 C C . ALA A 1 107 ? -9.229 1.221 1.921 1.00 93.69 107 ALA A C 1
ATOM 785 O O . ALA A 1 107 ? -9.985 0.745 1.080 1.00 93.69 107 ALA A O 1
ATOM 786 N N . LEU A 1 108 ? -9.618 1.464 3.175 1.00 92.06 108 LEU A N 1
ATOM 787 C CA . LEU A 1 108 ? -10.942 1.137 3.710 1.00 92.06 108 LEU A CA 1
ATOM 788 C C . LEU A 1 108 ? -12.085 1.826 2.961 1.00 92.06 108 LEU A C 1
ATOM 790 O O . LEU A 1 108 ? -13.149 1.246 2.777 1.00 92.06 108 LEU A O 1
ATOM 794 N N . ALA A 1 109 ? -11.889 3.079 2.548 1.00 91.38 109 ALA A N 1
ATOM 795 C CA . ALA A 1 109 ? -12.883 3.800 1.762 1.00 91.38 109 ALA A CA 1
ATOM 796 C C . ALA A 1 109 ? -12.954 3.302 0.310 1.00 91.38 109 ALA A C 1
ATOM 798 O O . ALA A 1 109 ? -14.008 3.408 -0.316 1.00 91.38 109 ALA A O 1
ATOM 799 N N . ALA A 1 110 ? -11.840 2.802 -0.232 1.00 92.56 110 ALA A N 1
ATOM 800 C CA . ALA A 1 110 ? -11.766 2.267 -1.583 1.00 92.56 110 ALA A CA 1
ATOM 801 C C . ALA A 1 110 ? -12.424 0.885 -1.680 1.00 92.56 110 ALA A C 1
ATOM 803 O O . ALA A 1 110 ? -13.248 0.681 -2.566 1.00 92.56 110 ALA A O 1
ATOM 804 N N . ASP A 1 111 ? -12.109 -0.024 -0.758 1.00 91.94 111 ASP A N 1
ATOM 805 C CA . ASP A 1 111 ? -12.692 -1.364 -0.693 1.00 91.94 111 ASP A CA 1
ATOM 806 C C . ASP A 1 111 ? -13.079 -1.725 0.754 1.00 91.94 111 ASP A C 1
ATOM 808 O O . ASP A 1 111 ? -12.294 -2.334 1.482 1.00 91.94 111 ASP A O 1
ATOM 812 N N . PRO A 1 112 ? -14.296 -1.357 1.201 1.00 86.44 112 PRO A N 1
ATOM 813 C CA . PRO A 1 112 ? -14.743 -1.622 2.569 1.00 86.44 112 PRO A CA 1
ATOM 814 C C . PRO A 1 112 ? -14.886 -3.110 2.909 1.00 86.44 112 PRO A C 1
ATOM 816 O O . PRO A 1 112 ? -14.975 -3.452 4.089 1.00 86.44 112 PRO A O 1
ATOM 819 N N . ALA A 1 113 ? -14.980 -3.973 1.890 1.00 87.38 113 ALA A N 1
ATOM 820 C CA . ALA A 1 113 ? -15.131 -5.412 2.058 1.00 87.38 113 ALA A CA 1
ATOM 821 C C . ALA A 1 113 ? -13.790 -6.115 2.310 1.00 87.38 113 ALA A C 1
ATOM 823 O O . ALA A 1 113 ? -13.788 -7.247 2.795 1.00 87.38 113 ALA A O 1
ATOM 824 N N . ASP A 1 114 ? -12.667 -5.460 2.005 1.00 86.50 114 ASP A N 1
ATOM 825 C CA . ASP A 1 114 ? -11.334 -5.976 2.285 1.00 86.50 114 ASP A CA 1
ATOM 826 C C . ASP A 1 114 ? -11.045 -5.915 3.797 1.00 86.50 114 ASP A C 1
ATOM 828 O O . ASP A 1 114 ? -11.008 -4.825 4.377 1.00 86.50 114 ASP A O 1
ATOM 832 N N . PRO A 1 115 ? -10.833 -7.058 4.474 1.00 88.25 115 PRO A N 1
ATOM 833 C CA . PRO A 1 115 ? -10.545 -7.067 5.904 1.00 88.25 115 PRO A CA 1
ATOM 834 C C . PRO A 1 115 ? -9.117 -6.607 6.229 1.00 88.25 115 PRO A C 1
ATOM 836 O O . PRO A 1 115 ? -8.866 -6.144 7.339 1.00 88.25 115 PRO A O 1
ATOM 839 N N . ARG A 1 116 ? -8.173 -6.691 5.282 1.00 89.94 116 ARG A N 1
ATOM 840 C CA . ARG A 1 116 ? -6.739 -6.510 5.564 1.00 89.94 116 ARG A CA 1
ATOM 841 C C . ARG A 1 116 ? -6.392 -5.118 6.111 1.00 89.94 116 ARG A C 1
ATOM 843 O O . ARG A 1 116 ? -5.668 -5.052 7.107 1.00 89.94 116 ARG A O 1
ATOM 850 N N . PRO A 1 117 ? -6.904 -3.997 5.554 1.00 91.44 117 PRO A N 1
ATOM 851 C CA . PRO A 1 117 ? -6.609 -2.689 6.121 1.00 91.44 117 PRO A CA 1
ATOM 852 C C . PRO A 1 117 ? -7.263 -2.481 7.497 1.00 91.44 117 PRO A C 1
ATOM 854 O O . PRO A 1 117 ? -6.745 -1.689 8.283 1.00 91.44 117 PRO A O 1
ATOM 857 N N . TRP A 1 118 ? -8.364 -3.180 7.812 1.00 89.81 118 TRP A N 1
ATOM 858 C CA . TRP A 1 118 ? -8.965 -3.153 9.151 1.00 89.81 118 TRP A CA 1
ATOM 859 C C . TRP A 1 118 ? -8.061 -3.839 10.170 1.00 89.81 118 TRP A C 1
ATOM 861 O O . TRP A 1 118 ? -7.772 -3.247 11.209 1.00 89.81 118 TRP A O 1
ATOM 871 N N . ASP A 1 119 ? -7.583 -5.041 9.848 1.00 89.12 119 ASP A N 1
ATOM 872 C CA . ASP A 1 119 ? -6.726 -5.829 10.735 1.00 89.12 119 ASP A CA 1
ATOM 873 C C . ASP A 1 119 ? -5.398 -5.091 11.014 1.00 89.12 119 ASP A C 1
ATOM 875 O O . ASP A 1 119 ? -4.960 -4.987 12.161 1.00 89.12 119 ASP A O 1
ATOM 879 N N . LEU A 1 120 ? -4.778 -4.481 9.993 1.00 90.44 120 LEU A N 1
ATOM 880 C CA . LEU A 1 120 ? -3.561 -3.682 10.188 1.00 90.44 120 LEU A CA 1
ATOM 881 C C . LEU A 1 120 ? -3.822 -2.407 11.007 1.00 90.44 120 LEU A C 1
ATOM 883 O O . LEU A 1 120 ? -3.026 -2.050 11.878 1.00 90.44 120 LEU A O 1
ATOM 887 N N . LEU A 1 121 ? -4.944 -1.722 10.765 1.00 90.62 121 LEU A N 1
ATOM 888 C CA . LEU A 1 121 ? -5.320 -0.541 11.541 1.00 90.62 121 LEU A CA 1
ATOM 889 C C . LEU A 1 121 ? -5.532 -0.878 13.020 1.00 90.62 121 LEU A C 1
ATOM 891 O O . LEU A 1 121 ? -5.170 -0.079 13.885 1.00 90.62 121 LEU A O 1
ATOM 895 N N . GLU A 1 122 ? -6.109 -2.043 13.304 1.00 89.00 122 GLU A N 1
ATOM 896 C CA . GLU A 1 122 ? -6.284 -2.553 14.659 1.00 89.00 122 GLU A CA 1
ATOM 897 C C . GLU A 1 122 ? -4.942 -2.757 15.358 1.00 89.00 122 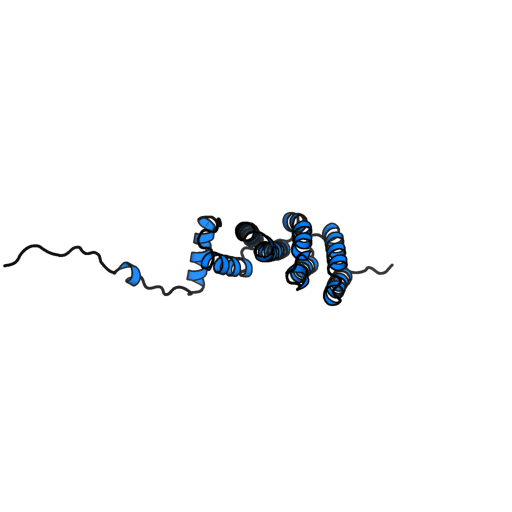GLU A C 1
ATOM 899 O O . GLU A 1 122 ? -4.703 -2.144 16.398 1.00 89.00 122 GLU A O 1
ATOM 904 N N . LEU A 1 123 ? -4.029 -3.511 14.738 1.00 89.00 123 LEU A N 1
ATOM 905 C CA . LEU A 1 123 ? -2.683 -3.738 15.272 1.00 89.00 123 LEU A CA 1
ATOM 906 C C . LEU A 1 123 ? -1.956 -2.417 15.552 1.00 89.00 123 LEU A C 1
ATOM 908 O O . LEU A 1 123 ? -1.321 -2.241 16.593 1.00 89.00 123 LEU A O 1
ATOM 912 N N . MET A 1 124 ? -2.076 -1.451 14.642 1.00 90.38 124 MET A N 1
ATOM 913 C CA . MET A 1 124 ? -1.479 -0.132 14.828 1.00 90.38 124 MET A CA 1
ATOM 914 C C . MET A 1 124 ? -2.108 0.646 15.986 1.00 90.38 124 MET A C 1
ATOM 916 O O . MET A 1 124 ? -1.394 1.372 16.672 1.00 90.38 124 MET A O 1
ATOM 920 N N . LEU A 1 125 ? -3.418 0.530 16.211 1.00 88.06 125 LEU A N 1
ATOM 921 C CA . LEU A 1 125 ? -4.107 1.190 17.323 1.00 88.06 125 LEU A CA 1
ATOM 922 C C . LEU A 1 125 ? -3.794 0.544 18.674 1.00 88.06 125 LEU A C 1
ATOM 924 O O . LEU A 1 125 ? -3.734 1.268 19.667 1.00 88.06 125 LEU A O 1
ATOM 928 N N . ASP A 1 126 ? -3.549 -0.764 18.711 1.00 87.25 126 ASP A N 1
ATOM 929 C CA . ASP A 1 126 ? -3.106 -1.457 19.922 1.00 87.25 126 ASP A CA 1
ATOM 930 C C . ASP A 1 126 ? -1.723 -0.959 20.368 1.00 87.25 126 ASP A C 1
ATOM 932 O O . ASP A 1 126 ? -1.498 -0.700 21.552 1.00 87.25 126 ASP A O 1
ATOM 936 N N . VAL A 1 127 ? -0.809 -0.744 19.416 1.00 87.81 127 VAL A N 1
ATOM 937 C CA . VAL A 1 127 ? 0.532 -0.199 19.695 1.00 87.81 127 VAL A CA 1
ATOM 938 C C . VAL A 1 127 ? 0.502 1.325 19.889 1.00 87.81 127 VAL A C 1
ATOM 940 O O . VAL A 1 127 ? 1.243 1.872 20.709 1.00 87.81 127 VAL A O 1
ATOM 943 N N . HIS A 1 128 ? -0.372 2.032 19.167 1.00 86.12 128 HIS A N 1
ATOM 944 C CA . HIS A 1 128 ? -0.479 3.493 19.167 1.00 86.12 128 HIS A CA 1
ATOM 945 C C . HIS A 1 128 ? -1.942 3.973 19.330 1.00 86.12 128 HIS A C 1
ATOM 947 O O . HIS A 1 128 ? -2.567 4.457 18.378 1.00 86.12 128 HIS A O 1
ATOM 953 N N . PRO A 1 129 ? -2.500 3.957 20.558 1.00 85.75 129 PRO A N 1
ATOM 954 C CA . PRO A 1 129 ? -3.921 4.266 20.797 1.00 85.75 129 PRO A CA 1
ATOM 955 C C . PRO A 1 129 ? -4.358 5.692 20.410 1.00 85.75 129 PRO A C 1
ATOM 957 O O . PRO A 1 129 ? -5.547 5.970 20.180 1.00 85.75 129 PRO A O 1
ATOM 960 N N . SER A 1 130 ? -3.398 6.618 20.339 1.00 85.31 130 SER A N 1
ATOM 961 C CA . SER A 1 130 ? -3.597 8.034 20.017 1.00 85.31 130 SER A CA 1
ATOM 962 C C . SER A 1 130 ? -3.630 8.344 18.516 1.00 85.31 130 SER A C 1
ATOM 964 O O . SER A 1 130 ? -3.775 9.514 18.158 1.00 85.31 130 SER A O 1
ATOM 966 N N . LEU A 1 131 ? -3.536 7.342 17.627 1.00 86.94 131 LEU A N 1
ATOM 967 C CA . LEU A 1 131 ? -3.527 7.589 16.183 1.00 86.94 131 LEU A CA 1
ATOM 968 C C . LEU A 1 131 ? -4.777 8.359 15.703 1.00 86.94 131 LEU A C 1
ATOM 970 O O . LEU A 1 131 ? -5.907 8.052 16.113 1.00 86.94 131 LEU A O 1
ATOM 974 N N . PRO A 1 132 ? -4.608 9.335 14.787 1.00 85.06 132 PRO A N 1
ATOM 975 C CA . PRO A 1 132 ? -5.680 10.204 14.301 1.00 85.06 132 PRO A CA 1
ATOM 976 C C . PRO A 1 132 ? -6.545 9.517 13.224 1.00 85.06 132 PRO A C 1
ATOM 978 O O . PRO A 1 132 ? -6.619 9.925 12.058 1.00 85.06 132 PRO A O 1
ATOM 981 N N . VAL A 1 133 ? -7.237 8.450 13.620 1.00 82.88 133 VAL A N 1
ATOM 982 C CA . VAL A 1 133 ? -8.085 7.634 12.730 1.00 82.88 133 VAL A CA 1
ATOM 983 C C . VAL A 1 133 ? -9.537 8.131 12.643 1.00 82.88 133 VAL A C 1
ATOM 985 O O . VAL A 1 133 ? -10.263 7.739 11.735 1.00 82.88 133 VAL A O 1
ATOM 988 N N . GLY A 1 134 ? -9.947 9.042 13.533 1.00 83.56 134 GLY A N 1
ATOM 989 C CA . GLY A 1 134 ? -11.310 9.587 13.604 1.00 83.56 134 GLY A CA 1
ATOM 990 C C . GLY A 1 134 ? -12.272 8.741 14.452 1.00 83.56 134 GLY A C 1
ATOM 991 O O . GLY A 1 134 ? -12.035 7.560 14.704 1.00 83.56 134 GLY A O 1
ATOM 992 N N . ARG A 1 135 ? -13.357 9.362 14.937 1.00 84.44 135 ARG A N 1
ATOM 993 C CA . ARG A 1 135 ? -14.333 8.712 15.835 1.00 84.44 135 ARG A CA 1
ATOM 994 C C . ARG A 1 135 ? -15.120 7.605 15.132 1.00 84.44 135 ARG A C 1
ATOM 996 O O . ARG A 1 135 ? -15.327 6.553 15.733 1.00 84.44 135 ARG A O 1
ATOM 1003 N N . ASP A 1 136 ? -15.511 7.836 13.884 1.00 83.94 136 ASP A N 1
ATOM 1004 C CA . ASP A 1 136 ? -16.354 6.916 13.115 1.00 83.94 136 ASP A CA 1
ATOM 1005 C C . ASP A 1 136 ? -15.600 5.634 12.760 1.00 83.94 136 ASP A C 1
ATOM 1007 O O . ASP A 1 136 ? -16.099 4.543 13.011 1.00 83.94 136 ASP A O 1
ATOM 1011 N N . THR A 1 137 ? -14.342 5.746 12.327 1.00 83.19 137 THR A N 1
ATOM 1012 C CA . THR A 1 137 ? -13.462 4.592 12.081 1.00 83.19 137 THR A CA 1
ATOM 1013 C C . THR A 1 137 ? -13.281 3.738 13.340 1.00 83.19 137 THR A C 1
ATOM 1015 O O . THR A 1 137 ? -13.412 2.520 13.283 1.00 83.19 137 THR A O 1
ATOM 1018 N N . LYS A 1 138 ? -13.068 4.360 14.515 1.00 83.06 138 LYS A N 1
ATOM 1019 C CA . LYS A 1 138 ? -12.995 3.637 15.805 1.00 83.06 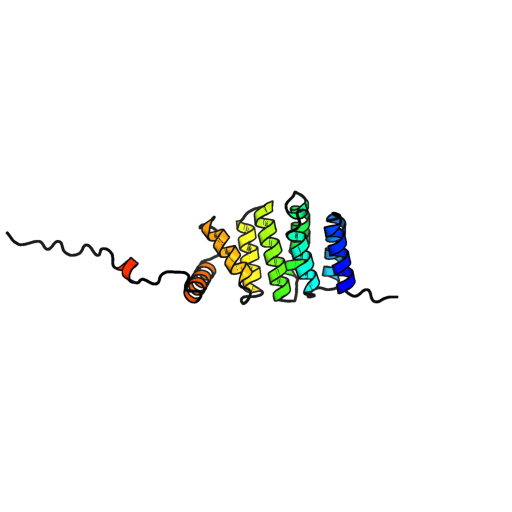138 LYS A CA 1
ATOM 1020 C C . LYS A 1 138 ? -14.322 2.989 16.202 1.00 83.06 138 LYS A C 1
ATOM 1022 O O . LYS A 1 138 ? -14.337 2.061 17.010 1.00 83.06 138 LYS A O 1
ATOM 1027 N N . LYS A 1 139 ? -15.452 3.530 15.744 1.00 85.75 139 LYS A N 1
ATOM 1028 C CA . LYS A 1 139 ? -16.770 2.937 15.981 1.00 85.75 139 LYS A CA 1
ATOM 1029 C C . LYS A 1 139 ? -16.952 1.702 15.098 1.00 85.75 139 LYS A C 1
ATOM 1031 O O . LYS A 1 139 ? -17.240 0.643 15.638 1.00 85.75 139 LYS A O 1
ATOM 1036 N N . LEU A 1 140 ? -16.685 1.827 13.800 1.00 84.44 140 LEU A N 1
ATOM 1037 C CA . LEU A 1 140 ? -16.765 0.728 12.834 1.00 84.44 140 LEU A CA 1
ATOM 1038 C C . LEU A 1 140 ? -15.841 -0.435 13.209 1.00 84.44 140 LEU A C 1
ATOM 1040 O O . LEU A 1 140 ? -16.284 -1.574 13.227 1.00 84.44 140 LEU A O 1
ATOM 1044 N N . LEU A 1 141 ? -14.597 -0.156 13.616 1.00 83.06 141 LEU A N 1
ATOM 1045 C CA . LEU A 1 141 ? -13.669 -1.192 14.086 1.00 83.06 141 LEU A CA 1
ATOM 1046 C C . LEU A 1 141 ? -14.253 -1.991 15.266 1.00 83.06 141 LEU A C 1
ATOM 1048 O O . LEU A 1 141 ? -14.176 -3.215 15.300 1.00 83.06 141 LEU A O 1
ATOM 1052 N N . ARG A 1 142 ? -14.895 -1.307 16.224 1.00 82.62 142 ARG A N 1
ATOM 1053 C CA . ARG A 1 142 ? -15.566 -1.971 17.353 1.00 82.62 142 ARG A CA 1
ATOM 1054 C C . ARG A 1 142 ? -16.749 -2.822 16.903 1.00 82.62 142 ARG A C 1
ATOM 1056 O O . ARG A 1 142 ? -16.907 -3.927 17.409 1.00 82.62 142 ARG A O 1
ATOM 1063 N N . GLU A 1 143 ? -17.553 -2.328 15.965 1.00 84.62 143 GLU A N 1
ATOM 1064 C CA . GLU A 1 143 ? -18.673 -3.081 15.385 1.00 84.62 143 GLU A CA 1
ATOM 1065 C C . GLU A 1 143 ? -18.170 -4.346 14.656 1.00 84.62 143 GLU A C 1
ATOM 1067 O O . GLU A 1 143 ? -18.736 -5.423 14.834 1.00 84.62 143 GLU A O 1
ATOM 1072 N N . ILE A 1 144 ? -17.051 -4.254 13.925 1.00 81.31 144 ILE A N 1
ATOM 1073 C CA . ILE A 1 144 ? -16.399 -5.397 13.262 1.00 81.31 144 ILE A CA 1
ATOM 1074 C C . ILE A 1 144 ? -15.917 -6.434 14.287 1.00 81.31 144 ILE A C 1
ATOM 1076 O O . ILE A 1 144 ? -16.226 -7.615 14.141 1.00 81.31 144 ILE A O 1
ATOM 1080 N N . ARG A 1 145 ? -15.225 -6.018 15.356 1.00 73.75 145 ARG A N 1
ATOM 1081 C CA . ARG A 1 145 ? -14.781 -6.931 16.431 1.00 73.75 145 ARG A CA 1
ATOM 1082 C C . ARG A 1 145 ? -15.943 -7.643 17.118 1.00 73.75 145 ARG A C 1
ATOM 1084 O O . ARG A 1 145 ? -15.855 -8.832 17.419 1.00 73.75 145 ARG A O 1
ATOM 1091 N N . GLN A 1 146 ? -17.039 -6.921 17.358 1.00 77.50 146 GLN A N 1
ATOM 1092 C CA . GLN A 1 146 ? -18.263 -7.497 17.917 1.00 77.50 146 GLN A CA 1
ATOM 1093 C C . GLN A 1 146 ? -18.856 -8.551 16.979 1.00 77.50 146 GLN A C 1
ATOM 1095 O O . GLN A 1 146 ? -19.204 -9.637 17.433 1.00 77.50 146 GLN A O 1
ATOM 1100 N N . ALA A 1 147 ? -18.913 -8.267 15.676 1.00 79.62 147 ALA A N 1
ATOM 1101 C CA . ALA A 1 147 ? -19.386 -9.219 14.676 1.00 79.62 147 ALA A CA 1
ATOM 1102 C C . ALA A 1 147 ? -18.483 -10.463 14.559 1.00 79.62 147 ALA A C 1
ATOM 1104 O O . ALA A 1 147 ? -18.992 -11.561 14.344 1.00 79.62 147 ALA A O 1
ATOM 1105 N N . LYS A 1 148 ? -17.162 -10.311 14.739 1.00 73.62 148 LYS A N 1
ATOM 1106 C CA . LYS A 1 148 ? -16.186 -11.418 14.763 1.00 73.62 148 LYS A CA 1
ATOM 1107 C C . LYS A 1 148 ? -16.197 -12.226 16.075 1.00 73.62 148 LYS A C 1
ATOM 1109 O O . LYS A 1 148 ? -15.591 -13.290 16.134 1.00 73.62 148 LYS A O 1
ATOM 1114 N N . GLY A 1 149 ? -16.898 -11.762 17.115 1.00 69.50 149 GLY A N 1
ATOM 1115 C CA . GLY A 1 149 ? -16.966 -12.439 18.417 1.00 69.50 149 GLY A CA 1
ATOM 1116 C C . GLY A 1 149 ? -15.696 -12.303 19.270 1.00 69.50 149 GLY A C 1
ATOM 1117 O O . GLY A 1 149 ? -15.473 -13.109 20.168 1.00 69.50 149 GLY A O 1
ATOM 1118 N N . GLU A 1 150 ? -14.861 -11.294 19.001 1.00 66.38 150 GLU A N 1
ATOM 1119 C CA . GLU A 1 150 ? -13.523 -11.112 19.599 1.00 66.38 150 GLU A CA 1
ATOM 1120 C C . GLU A 1 150 ? -13.508 -10.242 20.875 1.00 66.38 150 GLU A C 1
ATOM 1122 O O . GLU A 1 150 ? -12.448 -9.890 21.393 1.00 66.38 150 GLU A O 1
ATOM 1127 N N . LEU A 1 151 ? -14.676 -9.898 21.420 1.00 54.44 151 LEU A N 1
ATOM 1128 C CA . LEU A 1 151 ? -14.809 -9.436 22.804 1.00 54.44 151 LEU A CA 1
ATOM 1129 C C . LEU A 1 151 ? -15.608 -10.480 23.588 1.00 54.44 151 LEU A C 1
ATOM 1131 O O . LEU A 1 151 ? -16.598 -10.992 23.057 1.00 54.44 151 LEU A O 1
ATOM 1135 N N . PRO A 1 152 ? -15.274 -10.763 24.860 1.00 52.41 152 PRO A N 1
ATOM 1136 C CA . PRO A 1 152 ? -16.248 -11.396 25.722 1.00 52.41 152 PRO A CA 1
ATOM 1137 C C . PRO A 1 152 ? -17.380 -10.385 25.917 1.00 52.41 152 PRO A C 1
ATOM 1139 O O . PRO A 1 152 ? -17.195 -9.335 26.528 1.00 52.41 152 PRO A O 1
ATOM 1142 N N . ILE A 1 153 ? -18.562 -10.683 25.382 1.00 51.12 153 ILE A N 1
ATOM 1143 C CA . ILE A 1 153 ? -19.773 -10.036 25.875 1.00 51.12 153 ILE A CA 1
ATOM 1144 C C . ILE A 1 153 ? -19.974 -10.575 27.287 1.00 51.12 153 ILE A C 1
ATOM 1146 O O . ILE A 1 153 ? -20.397 -11.717 27.473 1.00 51.12 153 ILE A O 1
ATOM 1150 N N . LYS A 1 154 ? -19.658 -9.753 28.282 1.00 47.31 154 LYS A N 1
ATOM 1151 C CA . LYS A 1 154 ? -20.313 -9.822 29.579 1.00 47.31 154 LYS A CA 1
ATOM 1152 C C . LYS A 1 154 ? -20.767 -8.421 29.944 1.00 47.31 154 LYS A C 1
ATOM 1154 O O . LYS A 1 154 ? -19.957 -7.570 30.294 1.00 47.31 154 LYS A O 1
ATOM 1159 N N . ASP A 1 155 ? -22.079 -8.220 29.899 1.00 48.47 155 ASP A N 1
ATOM 1160 C CA . ASP A 1 155 ? -22.736 -7.058 30.506 1.00 48.47 155 ASP A CA 1
ATOM 1161 C C . ASP A 1 155 ? -22.388 -6.925 32.010 1.00 48.47 155 ASP A C 1
ATOM 1163 O O . ASP A 1 155 ? -22.500 -5.844 32.587 1.00 48.47 155 ASP A O 1
ATOM 1167 N N . ASP A 1 156 ? -21.874 -7.997 32.631 1.00 51.09 156 ASP A N 1
ATOM 1168 C CA . ASP A 1 156 ? -21.420 -8.029 34.024 1.00 51.09 156 ASP A CA 1
ATOM 1169 C C . ASP A 1 156 ? -20.209 -7.122 34.318 1.00 51.09 156 ASP A C 1
ATOM 1171 O O . ASP A 1 156 ? -20.078 -6.670 35.458 1.00 51.09 156 ASP A O 1
ATOM 1175 N N . ASP A 1 157 ? -19.368 -6.777 33.332 1.00 49.66 157 ASP A N 1
ATOM 1176 C CA . ASP A 1 157 ? -18.189 -5.908 33.544 1.00 49.66 157 ASP A CA 1
ATOM 1177 C C . ASP A 1 157 ? -18.565 -4.434 33.818 1.00 49.66 157 ASP A C 1
ATOM 1179 O O . ASP A 1 157 ? -17.727 -3.646 34.259 1.00 49.66 157 ASP A O 1
ATOM 1183 N N . PHE A 1 158 ? -19.839 -4.061 33.631 1.00 52.25 158 PHE A N 1
ATOM 1184 C CA . PHE A 1 158 ? -20.401 -2.760 34.024 1.00 52.25 158 PHE A CA 1
ATOM 1185 C C . PHE A 1 158 ? -21.354 -2.842 35.229 1.00 52.25 158 PHE A C 1
ATOM 1187 O O . PHE A 1 158 ? -21.942 -1.829 35.607 1.00 52.25 158 PHE A O 1
ATOM 1194 N N . SER A 1 159 ? -21.493 -4.010 35.869 1.00 50.56 159 SER A N 1
ATOM 1195 C CA . SER A 1 159 ? -22.335 -4.189 37.067 1.00 50.56 159 SER A CA 1
ATOM 1196 C C . SER A 1 159 ? -21.553 -4.132 38.394 1.00 50.56 159 SER A C 1
ATOM 1198 O O . SER A 1 159 ? -22.125 -4.249 39.478 1.00 50.56 159 SER A O 1
ATOM 1200 N N . GLY A 1 160 ? -20.237 -3.906 38.336 1.00 44.28 160 GLY A N 1
ATOM 1201 C CA . GLY A 1 160 ? -19.366 -3.810 39.507 1.00 44.28 160 GLY A CA 1
ATOM 1202 C C . GLY A 1 160 ? -19.306 -2.412 40.129 1.00 44.28 160 GLY A C 1
ATOM 1203 O O . GLY A 1 160 ? -18.559 -1.564 39.655 1.00 44.28 160 GLY A O 1
ATOM 1204 N N . PHE A 1 161 ? -20.011 -2.248 41.254 1.00 41.59 161 PHE A N 1
ATOM 1205 C CA . PHE A 1 161 ? -20.008 -1.125 42.212 1.00 41.59 161 PHE A CA 1
ATOM 1206 C C . PHE A 1 161 ? -20.802 0.144 41.840 1.00 41.59 161 PHE A C 1
ATOM 1208 O O . PHE A 1 161 ? -20.254 1.227 41.644 1.00 41.59 161 PHE A O 1
ATOM 1215 N N . THR A 1 162 ? -22.130 0.065 41.957 1.00 47.44 162 THR A N 1
ATOM 1216 C CA . THR A 1 162 ? -22.876 1.162 42.596 1.00 47.44 162 THR A CA 1
ATOM 1217 C C . THR A 1 162 ? -22.707 1.019 44.108 1.00 47.44 162 THR A C 1
ATOM 1219 O O . THR A 1 162 ? -23.342 0.169 44.732 1.00 47.44 162 THR A O 1
ATOM 1222 N N . MET A 1 163 ? -21.820 1.810 44.714 1.00 44.94 163 MET A N 1
ATOM 1223 C CA . MET A 1 163 ? -21.722 1.919 46.172 1.00 44.94 163 MET A CA 1
ATOM 1224 C C . MET A 1 163 ? -22.852 2.815 46.700 1.00 44.94 163 MET A C 1
ATOM 1226 O O . MET A 1 163 ? -22.590 3.873 47.248 1.00 44.94 163 MET A O 1
ATOM 1230 N N . ASP A 1 164 ? -24.102 2.387 46.527 1.00 49.47 164 ASP A N 1
ATOM 1231 C CA . ASP A 1 164 ? -25.288 3.031 47.103 1.00 49.47 164 ASP A CA 1
ATOM 1232 C C . ASP A 1 164 ? -26.038 2.018 47.973 1.00 49.47 164 ASP A C 1
ATOM 1234 O O . ASP A 1 164 ? -27.127 1.566 47.642 1.00 49.47 164 ASP A O 1
ATOM 1238 N N . SER A 1 165 ? -25.413 1.624 49.085 1.00 46.72 165 SER A N 1
ATOM 1239 C CA . SER A 1 165 ? -26.113 1.227 50.317 1.00 46.72 165 SER A CA 1
ATOM 1240 C C . SER A 1 165 ? -25.098 0.962 51.434 1.00 46.72 165 SER A C 1
ATOM 1242 O O . SER A 1 165 ? -24.841 -0.178 51.817 1.00 46.72 165 SER A O 1
ATOM 1244 N N . TRP A 1 166 ? -24.514 2.024 51.986 1.00 43.31 166 TRP A N 1
ATOM 1245 C CA . TRP A 1 166 ? -24.355 2.054 53.439 1.00 43.31 166 TRP A CA 1
ATOM 1246 C C . TRP A 1 166 ? -25.546 2.834 53.964 1.00 43.31 166 TRP A C 1
ATOM 1248 O O . TRP A 1 166 ? -25.507 4.052 54.120 1.00 43.31 166 TRP A O 1
ATOM 1258 N N . SER A 1 167 ? -26.646 2.105 54.131 1.00 47.12 167 SER A N 1
ATOM 1259 C CA . SER A 1 167 ? -27.759 2.539 54.954 1.00 47.12 167 SER A CA 1
ATOM 1260 C C . SER A 1 167 ? -27.181 2.897 56.318 1.00 47.12 167 SER A C 1
ATOM 1262 O O . SER A 1 167 ? -26.582 2.058 56.993 1.00 47.12 167 SER A O 1
ATOM 1264 N N . ALA A 1 168 ? -27.319 4.164 56.687 1.00 48.78 168 ALA A N 1
ATOM 1265 C CA . ALA A 1 168 ? -27.380 4.517 58.086 1.00 48.78 168 ALA A CA 1
ATOM 1266 C C . ALA A 1 168 ? -28.513 3.706 58.739 1.00 48.78 168 ALA A C 1
ATOM 1268 O O . ALA A 1 168 ? -29.516 3.430 58.082 1.00 48.78 168 ALA A O 1
ATOM 1269 N N . GLU A 1 169 ? -28.325 3.411 60.025 1.00 45.31 169 GLU A N 1
ATOM 1270 C CA . GLU A 1 169 ? -29.323 2.884 60.967 1.00 45.31 169 GLU A CA 1
ATOM 1271 C C . GLU A 1 169 ? -29.468 1.351 60.978 1.00 45.31 169 GLU A C 1
ATOM 1273 O O . GLU A 1 169 ? -30.172 0.749 60.177 1.00 45.31 169 GLU A O 1
ATOM 1278 N N . ASP A 1 170 ? -28.767 0.700 61.915 1.00 46.09 170 ASP A N 1
ATOM 1279 C CA . ASP A 1 170 ? -29.424 0.288 63.163 1.00 46.09 170 ASP A CA 1
ATOM 1280 C C . ASP A 1 170 ? -28.414 -0.198 64.228 1.00 46.09 170 ASP A C 1
ATOM 1282 O O . ASP A 1 170 ? -27.699 -1.179 64.026 1.00 46.09 170 ASP A O 1
ATOM 1286 N N . SER A 1 171 ? -28.486 0.458 65.400 1.00 42.09 171 SER A N 1
ATOM 1287 C CA . SER A 1 171 ? -27.901 0.146 66.732 1.00 42.09 171 SER A CA 1
ATOM 1288 C C . SER A 1 171 ? -26.450 0.540 67.034 1.00 42.09 171 SER A C 1
ATOM 1290 O O . SER A 1 171 ? -25.512 -0.187 66.646 1.00 42.09 171 SER A O 1
#

Radius of gyration: 22.7 Å; chains: 1; bounding box: 47×23×100 Å

Secondary structure (DSSP, 8-state):
-----HHHHHHHHHHHHHTT-HHHHHHHHHHHHHHSTT-HHHHHHHHHHHHSTTTTTTTHHHHHHHHHHHHHH--SHHHHHHHHHHHHHHHHHHS-HHHHHHHHHHHHHH-TT-SHHHHHHHHHHHH-TT----HHHHHHHHHHHHHHT-S---GGGG-S-----------

Foldseek 3Di:
DDPCDLVNLLVVLVVCVVVVNLVVSLVSLLVSLVVPAQDQSSLVSLLVSLPRPCLLPPCVVVSLVSLVVSLVPRPQLQSNLSSLCSNLSSCVRPPDNLSSLVSLLRSCVSPVPDCVSLVVVVVSCVVPVPHPNDDVSVVVSVVVCVVVVVDPPDPVVVVPDPPPDPDDDDD